Protein AF-A0A920SN52-F1 (afdb_monomer)

Structur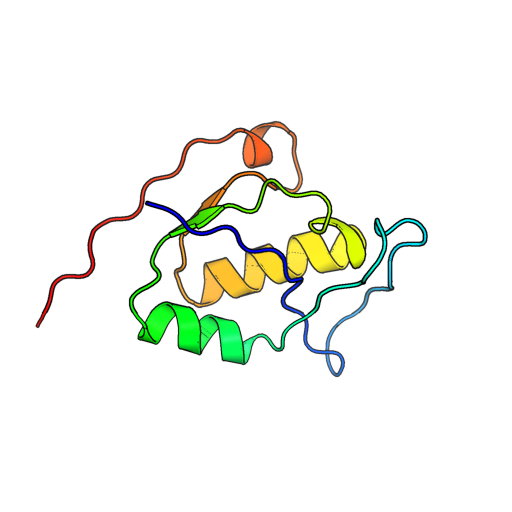e (mmCIF, N/CA/C/O backbone):
data_AF-A0A920SN52-F1
#
_entry.id   AF-A0A920SN52-F1
#
loop_
_atom_site.group_PDB
_atom_site.id
_atom_site.type_symbol
_atom_site.label_atom_id
_atom_site.label_alt_id
_atom_site.label_comp_id
_atom_site.label_asym_id
_atom_site.label_entity_i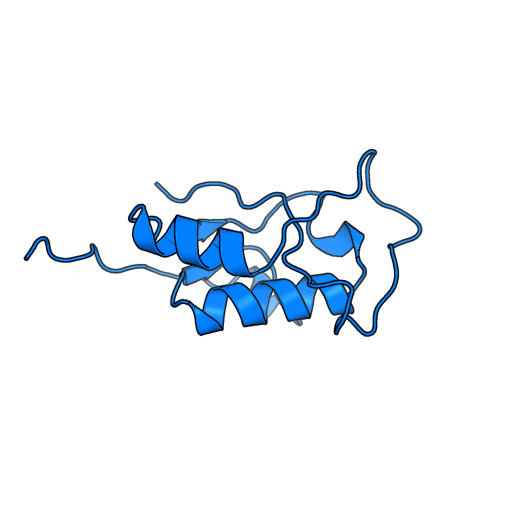d
_atom_site.label_seq_id
_atom_site.pdbx_PDB_ins_code
_atom_site.Cartn_x
_atom_site.Cartn_y
_atom_site.Cartn_z
_atom_site.occupancy
_atom_site.B_iso_or_equiv
_atom_site.auth_seq_id
_atom_site.auth_comp_id
_atom_site.auth_asym_id
_atom_site.auth_atom_id
_atom_site.pdbx_PDB_model_num
ATOM 1 N N . MET A 1 1 ? -8.323 9.757 11.983 1.00 47.41 1 MET A N 1
ATOM 2 C CA . MET A 1 1 ? -7.257 10.392 11.172 1.00 47.41 1 MET A CA 1
ATOM 3 C C . MET A 1 1 ? -6.550 9.271 10.427 1.00 47.41 1 MET A C 1
ATOM 5 O O . MET A 1 1 ? -5.921 8.460 11.096 1.00 47.41 1 MET A O 1
ATOM 9 N N . GLY A 1 2 ? -6.721 9.157 9.106 1.00 60.88 2 GLY A N 1
ATOM 10 C CA . GLY A 1 2 ? -6.054 8.103 8.328 1.00 60.88 2 GLY A CA 1
ATOM 11 C C . GLY A 1 2 ? -4.534 8.226 8.436 1.00 60.88 2 GLY A C 1
ATOM 12 O O . GLY A 1 2 ? -4.008 9.341 8.472 1.00 60.88 2 GLY A O 1
ATOM 13 N N . LYS A 1 3 ? -3.834 7.096 8.553 1.00 78.25 3 LYS A N 1
ATOM 14 C CA . LYS A 1 3 ? -2.364 7.063 8.581 1.00 78.25 3 LYS A CA 1
ATOM 15 C C . LYS A 1 3 ? -1.818 6.884 7.158 1.00 78.25 3 LYS A C 1
ATOM 17 O O . LYS A 1 3 ? -2.500 6.270 6.336 1.00 78.25 3 LYS A O 1
ATOM 22 N N . PRO A 1 4 ? -0.637 7.437 6.835 1.00 86.75 4 PRO A N 1
ATOM 23 C CA . PRO A 1 4 ? 0.012 7.161 5.559 1.00 86.75 4 PRO A CA 1
ATOM 24 C C . PRO A 1 4 ? 0.459 5.694 5.487 1.00 86.75 4 PRO A C 1
ATOM 26 O O . PRO A 1 4 ? 0.995 5.160 6.456 1.00 86.75 4 PRO A O 1
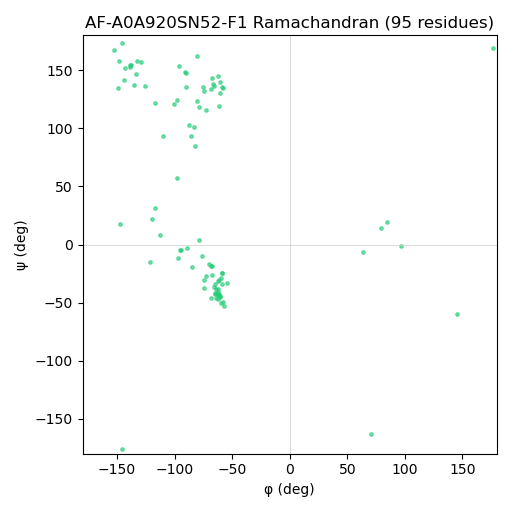ATOM 29 N N . PHE A 1 5 ? 0.251 5.059 4.336 1.00 93.81 5 PHE A N 1
ATOM 30 C CA . PHE A 1 5 ? 0.727 3.718 4.011 1.00 93.81 5 PHE A CA 1
ATOM 31 C C . PHE A 1 5 ? 1.826 3.833 2.952 1.00 93.81 5 PHE A C 1
ATOM 33 O O . PHE A 1 5 ? 1.561 3.934 1.754 1.00 93.81 5 PHE A O 1
ATOM 40 N N . GLU A 1 6 ? 3.067 3.889 3.432 1.00 92.69 6 GLU A N 1
ATOM 41 C CA . GLU A 1 6 ? 4.275 4.140 2.626 1.00 92.69 6 GLU A CA 1
ATOM 42 C C . GLU A 1 6 ? 4.850 2.875 1.975 1.00 92.69 6 GLU A C 1
ATOM 44 O O . GLU A 1 6 ? 5.624 2.959 1.030 1.00 92.69 6 GLU A O 1
ATOM 49 N N . ASN A 1 7 ? 4.496 1.691 2.475 1.00 93.56 7 ASN A N 1
ATOM 50 C CA . ASN A 1 7 ? 5.011 0.437 1.934 1.00 93.56 7 ASN A CA 1
ATOM 51 C C . ASN A 1 7 ? 4.252 0.009 0.672 1.00 93.56 7 ASN A C 1
ATOM 53 O O . ASN A 1 7 ? 3.125 0.428 0.420 1.00 93.56 7 ASN A O 1
ATOM 57 N N . THR A 1 8 ? 4.858 -0.898 -0.088 1.00 96.12 8 THR A N 1
ATOM 58 C CA . THR A 1 8 ? 4.146 -1.747 -1.050 1.00 96.12 8 THR A CA 1
ATOM 59 C C . THR A 1 8 ? 3.878 -3.106 -0.394 1.00 96.12 8 THR A C 1
ATOM 61 O O . THR A 1 8 ? 4.816 -3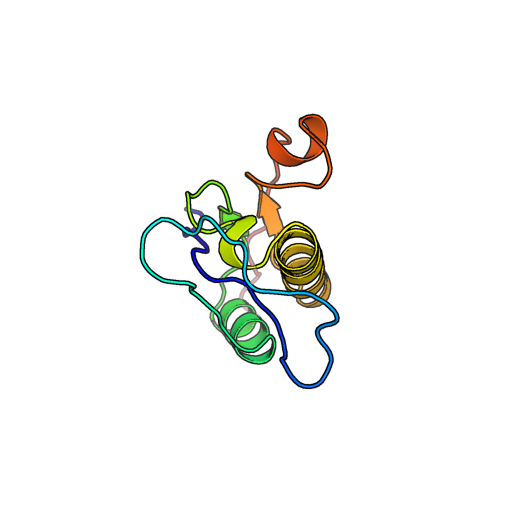.739 0.095 1.00 96.12 8 THR A O 1
ATOM 64 N N . ALA A 1 9 ? 2.618 -3.546 -0.337 1.00 97.44 9 ALA A N 1
ATOM 65 C CA . ALA A 1 9 ? 2.261 -4.856 0.215 1.00 97.44 9 ALA A CA 1
ATOM 66 C C . ALA A 1 9 ? 2.334 -5.911 -0.888 1.00 97.44 9 ALA A C 1
ATOM 68 O O . ALA A 1 9 ? 1.452 -5.969 -1.740 1.00 97.44 9 ALA A O 1
ATOM 69 N N . ILE A 1 10 ? 3.407 -6.700 -0.880 1.00 97.12 10 ILE A N 1
ATOM 70 C CA . ILE A 1 10 ? 3.683 -7.739 -1.876 1.00 97.12 10 ILE A CA 1
ATOM 71 C C . ILE A 1 10 ? 4.351 -8.9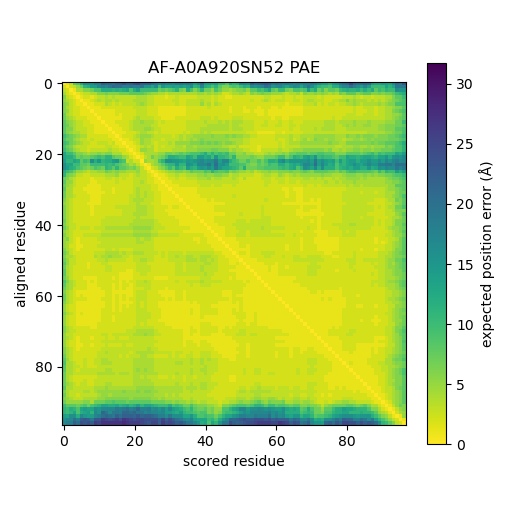38 -1.210 1.00 97.12 10 ILE A C 1
ATOM 73 O O . ILE A 1 10 ? 5.211 -8.786 -0.337 1.00 97.12 10 ILE A O 1
ATOM 77 N N . ASP A 1 11 ? 3.978 -10.129 -1.658 1.00 96.38 11 ASP A N 1
ATOM 78 C CA . ASP A 1 11 ? 4.652 -11.381 -1.334 1.00 96.38 11 ASP A CA 1
ATOM 79 C C . ASP A 1 11 ? 5.550 -11.787 -2.511 1.00 96.38 11 ASP A C 1
ATOM 81 O O . ASP A 1 11 ? 5.080 -11.968 -3.626 1.00 96.38 11 ASP A O 1
ATOM 85 N N . PHE A 1 12 ? 6.856 -11.925 -2.281 1.00 94.69 12 PHE A N 1
ATOM 86 C CA . PHE A 1 12 ? 7.804 -12.261 -3.348 1.00 94.69 12 PHE A CA 1
ATOM 87 C C . PHE A 1 12 ? 7.680 -13.684 -3.881 1.00 94.69 12 PHE A C 1
ATOM 89 O O . PHE A 1 12 ? 8.215 -13.950 -4.954 1.00 94.69 12 PHE A O 1
ATOM 96 N N . GLU A 1 13 ? 7.012 -14.589 -3.170 1.00 95.69 13 GLU A N 1
ATOM 97 C CA . GLU A 1 13 ? 6.776 -15.934 -3.693 1.00 95.69 13 GLU A CA 1
ATOM 98 C C . GLU A 1 13 ? 5.727 -15.927 -4.812 1.00 95.69 13 GLU A C 1
ATOM 100 O O . GLU A 1 13 ? 5.765 -16.774 -5.704 1.00 95.69 13 GLU A O 1
ATOM 105 N N . THR A 1 14 ? 4.816 -14.950 -4.790 1.00 95.44 14 THR A N 1
ATOM 106 C CA . THR A 1 14 ? 3.642 -14.895 -5.672 1.00 95.44 14 THR A CA 1
ATOM 107 C C . THR A 1 14 ? 3.570 -13.640 -6.545 1.00 95.44 14 THR A C 1
ATOM 109 O O . THR A 1 14 ? 2.818 -13.612 -7.519 1.00 95.44 14 THR A O 1
ATOM 112 N N . PHE A 1 15 ? 4.354 -12.605 -6.239 1.00 96.50 15 PHE A N 1
ATOM 113 C CA . PHE A 1 15 ? 4.344 -11.331 -6.951 1.00 96.50 15 PHE A CA 1
ATOM 114 C C . PHE A 1 15 ? 4.985 -11.431 -8.342 1.00 96.50 15 PHE A C 1
ATOM 116 O O . PHE A 1 15 ? 6.193 -11.624 -8.475 1.00 96.50 15 PHE A O 1
ATOM 123 N N . ASP A 1 16 ? 4.176 -11.205 -9.377 1.00 93.38 16 ASP A N 1
ATOM 124 C CA . ASP A 1 16 ? 4.582 -11.207 -10.789 1.00 93.38 16 ASP A CA 1
ATOM 125 C C . ASP A 1 16 ? 4.846 -9.781 -11.302 1.00 93.38 16 ASP A C 1
ATOM 127 O O . ASP A 1 16 ? 4.200 -9.273 -12.216 1.00 93.38 16 ASP A O 1
ATOM 131 N N . GLY A 1 17 ? 5.762 -9.080 -10.635 1.00 93.94 17 GLY A N 1
ATOM 132 C CA . GLY A 1 17 ? 6.154 -7.718 -10.986 1.00 93.94 17 GLY A CA 1
ATOM 133 C C . GLY A 1 17 ? 7.627 -7.462 -10.705 1.00 93.94 17 GLY A C 1
ATOM 134 O O . GLY A 1 17 ? 8.380 -8.349 -10.305 1.00 93.94 17 GLY A O 1
ATOM 135 N N . TYR A 1 18 ? 8.069 -6.225 -10.915 1.00 91.44 18 TYR A N 1
ATOM 136 C CA . TYR A 1 18 ? 9.478 -5.870 -10.776 1.00 91.44 18 TYR A CA 1
ATOM 137 C C . TYR A 1 18 ? 9.660 -4.523 -10.069 1.00 91.44 18 TYR A C 1
ATOM 139 O O . TYR A 1 18 ? 8.7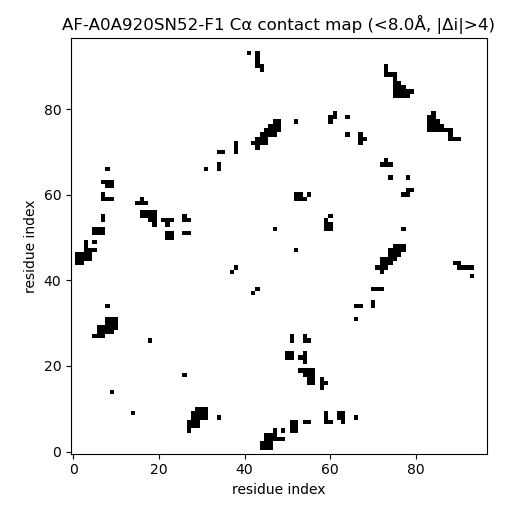78 -3.663 -10.102 1.00 91.44 18 TYR A O 1
ATOM 147 N N . PRO A 1 19 ? 10.812 -4.309 -9.409 1.00 92.62 19 PRO A N 1
ATOM 148 C CA . PRO A 1 19 ? 11.118 -3.024 -8.798 1.00 92.62 19 PRO A CA 1
ATOM 149 C C . PRO A 1 19 ? 11.160 -1.921 -9.861 1.00 92.62 19 PRO A C 1
ATOM 151 O O . PRO A 1 19 ? 11.880 -2.035 -10.855 1.00 92.62 19 PRO A O 1
ATOM 154 N N . ALA A 1 20 ? 10.457 -0.813 -9.629 1.00 90.56 20 ALA A N 1
ATOM 155 C CA . ALA A 1 20 ? 10.477 0.315 -10.549 1.00 90.56 20 ALA A CA 1
ATOM 156 C C . ALA A 1 20 ? 11.899 0.899 -10.670 1.00 90.56 20 ALA A C 1
ATOM 158 O O . ALA A 1 20 ? 12.654 0.938 -9.684 1.00 90.56 20 ALA A O 1
ATOM 159 N N . PRO A 1 21 ? 12.295 1.380 -11.864 1.00 82.88 21 PRO A N 1
ATOM 160 C CA . PRO A 1 21 ? 13.622 1.955 -12.083 1.00 82.88 21 PRO A CA 1
ATOM 161 C C . PRO A 1 21 ? 13.820 3.283 -11.333 1.00 82.88 21 PRO A C 1
ATOM 163 O O . PRO A 1 21 ? 14.945 3.613 -10.962 1.00 82.88 21 PRO A O 1
ATOM 166 N N . LEU A 1 22 ? 12.735 4.016 -11.062 1.00 78.06 22 LEU A N 1
ATOM 167 C CA . LEU A 1 22 ? 12.709 5.260 -10.292 1.00 78.06 22 LEU A CA 1
ATOM 168 C C . LEU A 1 22 ? 11.857 5.041 -9.034 1.00 78.06 22 LEU A C 1
ATOM 170 O O . LEU A 1 22 ? 10.699 4.662 -9.153 1.00 78.06 22 LEU A O 1
ATOM 174 N N . PHE A 1 23 ? 12.440 5.249 -7.852 1.00 72.00 23 PHE A N 1
ATOM 175 C CA . PHE A 1 23 ? 11.868 4.797 -6.568 1.00 72.00 23 PHE A CA 1
ATOM 176 C C . PHE A 1 23 ? 12.185 5.739 -5.390 1.00 72.00 23 PHE A C 1
ATOM 178 O O . PHE A 1 23 ? 12.170 5.343 -4.232 1.00 72.00 23 PHE A O 1
ATOM 185 N N . GLY A 1 24 ? 12.588 6.985 -5.674 1.00 68.56 24 GLY A N 1
ATOM 186 C CA . GLY A 1 24 ? 12.731 8.050 -4.668 1.00 68.56 24 GLY A CA 1
ATOM 187 C C . GLY A 1 24 ? 13.780 7.861 -3.555 1.00 68.56 24 GLY A C 1
ATOM 188 O O . GLY A 1 24 ? 14.008 8.804 -2.806 1.00 68.56 24 GLY A O 1
ATOM 189 N N . GLY A 1 25 ? 14.436 6.700 -3.444 1.00 80.31 25 GLY A N 1
ATOM 190 C CA . GLY A 1 25 ? 15.500 6.424 -2.473 1.00 80.31 25 GLY A CA 1
ATOM 191 C C . GLY A 1 25 ? 15.503 4.987 -1.950 1.00 80.31 25 GLY A C 1
ATOM 192 O O . GLY A 1 25 ? 16.486 4.276 -2.133 1.00 80.31 25 GLY A O 1
ATOM 193 N N . LEU A 1 26 ? 14.415 4.539 -1.321 1.00 82.50 26 LEU A N 1
ATOM 194 C CA . LEU A 1 26 ? 14.263 3.180 -0.784 1.00 82.50 26 LEU A CA 1
ATOM 195 C C . LEU A 1 26 ? 13.002 2.545 -1.355 1.00 82.50 26 LEU A C 1
ATOM 197 O O . LEU A 1 26 ? 11.967 3.194 -1.372 1.00 82.50 26 LEU A O 1
ATOM 201 N N . ARG A 1 27 ? 13.087 1.272 -1.759 1.00 88.56 27 ARG A N 1
ATOM 202 C CA . ARG A 1 27 ? 11.915 0.488 -2.172 1.00 88.56 27 ARG A CA 1
ATOM 203 C C . ARG A 1 27 ? 11.279 -0.141 -0.951 1.00 88.56 27 ARG A C 1
ATOM 205 O O . ARG A 1 27 ? 11.705 -1.211 -0.511 1.00 88.56 27 ARG A O 1
ATOM 212 N N . LEU A 1 28 ? 10.298 0.551 -0.389 1.00 92.19 28 LEU A N 1
ATOM 213 C CA . LEU A 1 28 ? 9.616 0.084 0.807 1.00 92.19 28 LEU A CA 1
ATOM 214 C C . LEU A 1 28 ? 8.680 -1.070 0.453 1.00 92.19 28 LEU A C 1
ATOM 216 O O . LEU A 1 28 ? 7.914 -1.012 -0.511 1.00 92.19 28 LEU A O 1
ATOM 220 N N . ARG A 1 29 ? 8.757 -2.145 1.234 1.00 93.94 29 ARG A N 1
ATOM 221 C CA . ARG A 1 29 ? 7.891 -3.310 1.077 1.00 93.94 29 ARG A CA 1
ATOM 222 C C . ARG A 1 29 ? 7.529 -3.897 2.427 1.00 93.94 29 ARG A C 1
ATOM 224 O O . ARG A 1 29 ? 8.333 -3.866 3.358 1.00 93.94 29 ARG A O 1
ATOM 231 N N . MET A 1 30 ? 6.368 -4.527 2.473 1.00 95.94 30 MET A N 1
ATOM 232 C CA . MET A 1 30 ? 5.936 -5.354 3.590 1.00 95.94 30 MET A CA 1
ATOM 233 C C . MET A 1 30 ? 5.242 -6.612 3.077 1.00 95.94 30 MET A C 1
ATOM 235 O O . MET A 1 30 ? 4.670 -6.604 1.987 1.00 95.94 30 MET A O 1
ATOM 239 N N . HIS A 1 31 ? 5.299 -7.680 3.872 1.00 97.19 31 HIS A N 1
ATOM 240 C CA . HIS A 1 31 ? 4.521 -8.883 3.598 1.00 97.19 31 HIS A CA 1
ATOM 241 C C . HIS A 1 31 ? 3.019 -8.582 3.776 1.00 97.19 31 HIS A C 1
ATOM 243 O O . HIS A 1 31 ? 2.684 -7.829 4.699 1.00 97.19 31 HIS A O 1
ATOM 249 N N . PRO A 1 32 ? 2.116 -9.150 2.952 1.00 96.69 32 PRO A N 1
ATOM 250 C CA . PRO A 1 32 ? 0.674 -8.936 3.077 1.00 96.69 32 PRO A CA 1
ATOM 251 C C . PRO A 1 32 ? 0.107 -9.247 4.468 1.00 96.69 32 PRO A C 1
ATOM 253 O O . PRO A 1 32 ? -0.770 -8.526 4.931 1.00 96.69 32 PRO A O 1
ATOM 256 N N . ASP A 1 33 ? 0.659 -10.230 5.185 1.00 96.38 33 ASP A N 1
ATOM 257 C CA . ASP A 1 33 ? 0.212 -10.571 6.549 1.00 96.38 33 ASP A CA 1
ATOM 258 C C . ASP A 1 33 ? 0.317 -9.401 7.531 1.00 96.38 33 ASP A C 1
ATOM 260 O O . ASP A 1 33 ? -0.551 -9.216 8.381 1.00 96.38 33 ASP A O 1
ATOM 264 N N . ALA A 1 34 ? 1.328 -8.544 7.374 1.00 96.25 34 ALA A N 1
ATOM 265 C CA . ALA A 1 34 ? 1.462 -7.367 8.221 1.00 96.25 34 ALA A CA 1
ATOM 266 C C . ALA A 1 34 ? 0.333 -6.345 7.970 1.00 96.25 34 ALA A C 1
ATOM 268 O O . ALA A 1 34 ? 0.087 -5.489 8.812 1.00 96.25 34 ALA A O 1
ATOM 269 N N . VAL A 1 35 ? -0.379 -6.419 6.839 1.00 96.62 35 VAL A N 1
ATOM 270 C CA . VAL A 1 35 ? -1.586 -5.614 6.587 1.00 96.62 35 VAL A CA 1
ATOM 271 C C . VAL A 1 35 ? -2.775 -6.147 7.395 1.00 96.62 35 VAL A C 1
ATOM 273 O O . VAL A 1 35 ? -3.534 -5.352 7.951 1.00 96.62 35 VAL A O 1
ATOM 276 N N . SER A 1 36 ? -2.893 -7.467 7.552 1.00 95.00 36 SER A N 1
ATOM 277 C CA . SER A 1 36 ? -3.881 -8.093 8.445 1.00 95.00 36 SER A CA 1
ATOM 278 C C . SER A 1 36 ? -3.654 -7.704 9.909 1.00 95.00 36 SER A C 1
ATOM 280 O O . SER A 1 36 ? -4.611 -7.432 10.640 1.00 95.00 36 SER A O 1
ATOM 282 N N . ASP A 1 37 ? -2.390 -7.597 10.329 1.00 95.50 37 ASP A N 1
ATOM 283 C CA . ASP A 1 37 ? -2.044 -7.097 11.662 1.00 95.50 37 ASP A CA 1
ATOM 284 C C . ASP A 1 37 ? -2.499 -5.642 11.846 1.00 95.50 37 ASP A C 1
ATOM 286 O O . ASP A 1 37 ? -3.053 -5.298 12.889 1.00 95.50 37 ASP A O 1
ATOM 290 N N . LEU A 1 38 ? -2.340 -4.784 10.828 1.00 93.75 38 LEU A N 1
ATOM 291 C CA . LEU A 1 38 ? -2.828 -3.400 10.884 1.00 93.75 38 LEU A CA 1
ATOM 292 C C . LEU A 1 38 ? -4.350 -3.350 11.072 1.00 93.75 38 LEU A C 1
ATOM 294 O O . LEU A 1 38 ? -4.833 -2.589 11.910 1.00 93.75 38 LEU A O 1
ATOM 298 N N . HIS A 1 39 ? -5.105 -4.177 10.349 1.00 92.00 39 HIS A N 1
ATOM 299 C CA . HIS A 1 39 ? -6.553 -4.260 10.542 1.00 92.00 39 HIS A CA 1
ATOM 300 C C . HIS A 1 39 ? -6.901 -4.706 11.974 1.00 92.00 39 HIS A C 1
ATOM 302 O O . HIS A 1 39 ? -7.730 -4.085 12.635 1.00 92.00 39 HIS A O 1
ATOM 308 N N . THR A 1 40 ? -6.210 -5.727 12.491 1.00 93.06 40 THR A N 1
ATOM 309 C CA . THR A 1 40 ? -6.392 -6.245 13.863 1.00 93.06 40 THR A CA 1
ATOM 310 C C . THR A 1 40 ? -6.068 -5.200 14.936 1.00 93.06 40 THR A C 1
ATOM 312 O O . THR A 1 40 ? -6.689 -5.177 15.995 1.00 93.06 40 THR A O 1
ATOM 315 N N . LEU A 1 41 ? -5.124 -4.299 14.661 1.00 92.62 41 LEU A N 1
ATOM 316 C CA . LEU A 1 41 ? -4.773 -3.174 15.532 1.00 92.62 41 LEU A CA 1
ATOM 317 C C . LEU A 1 41 ? -5.763 -1.992 15.440 1.00 92.62 41 LEU A C 1
ATOM 319 O O . LEU A 1 41 ? -5.523 -0.955 16.062 1.00 92.62 41 LEU A O 1
ATOM 323 N N . GLY A 1 42 ? -6.854 -2.125 14.678 1.00 91.69 42 GLY A N 1
ATOM 324 C CA . GLY A 1 42 ? -7.905 -1.113 14.542 1.00 91.69 42 GLY A CA 1
ATOM 325 C C . GLY A 1 42 ? -7.611 -0.036 13.494 1.00 91.69 42 GLY A C 1
ATOM 326 O O . GLY A 1 42 ? -8.173 1.062 13.546 1.00 91.69 42 GLY A O 1
ATOM 327 N N . PHE A 1 43 ? -6.697 -0.284 12.548 1.00 92.38 43 PHE A N 1
ATOM 328 C CA . PHE A 1 43 ? -6.513 0.626 11.421 1.00 92.38 43 PHE A CA 1
ATOM 329 C C . PHE A 1 43 ? -7.536 0.346 10.315 1.00 92.38 43 PHE A C 1
ATOM 331 O O . PHE A 1 43 ? -7.329 -0.526 9.483 1.00 92.38 43 PHE A O 1
ATOM 338 N N . ASP A 1 44 ? -8.588 1.162 10.246 1.00 92.69 44 ASP A N 1
ATOM 339 C CA . ASP A 1 44 ? -9.688 0.970 9.280 1.00 92.69 44 ASP A CA 1
ATOM 340 C C . ASP A 1 44 ? -9.586 1.810 8.001 1.00 92.69 44 ASP A C 1
ATOM 342 O O . ASP A 1 44 ? -10.372 1.638 7.067 1.00 92.69 44 ASP A O 1
ATOM 346 N N . ILE A 1 45 ? -8.678 2.791 7.971 1.00 94.94 45 ILE A N 1
ATOM 347 C CA . ILE A 1 45 ? -8.483 3.666 6.811 1.00 94.94 45 ILE A CA 1
ATOM 348 C C . ILE A 1 45 ? -7.044 4.155 6.674 1.00 94.94 45 ILE A C 1
ATOM 350 O O . ILE A 1 45 ? -6.450 4.655 7.637 1.00 94.94 45 ILE A O 1
ATOM 354 N N . MET A 1 46 ? -6.505 4.097 5.454 1.00 95.50 46 MET A N 1
ATOM 355 C CA . MET A 1 46 ? -5.145 4.543 5.146 1.00 95.50 46 MET A CA 1
ATOM 356 C C . MET A 1 46 ? -5.042 5.413 3.889 1.00 95.50 46 MET A C 1
ATOM 358 O O . MET A 1 46 ? -5.768 5.244 2.912 1.00 95.50 46 MET A O 1
ATOM 362 N N . SER A 1 47 ? -4.108 6.366 3.919 1.00 95.56 47 SER A N 1
ATOM 363 C CA . SER A 1 47 ? -3.746 7.185 2.758 1.00 95.56 47 SER A CA 1
ATOM 364 C C . SER A 1 47 ? -2.616 6.526 1.976 1.00 95.56 47 SER A C 1
ATOM 366 O O . SER A 1 47 ? -1.622 6.103 2.557 1.00 95.56 47 SER A O 1
ATOM 368 N N . ARG A 1 48 ? -2.745 6.504 0.653 1.00 96.00 48 ARG A N 1
ATOM 369 C CA . ARG A 1 48 ? -1.767 5.995 -0.315 1.00 96.00 48 ARG A CA 1
ATOM 370 C C . ARG A 1 48 ? -1.178 7.103 -1.184 1.00 96.00 48 ARG A C 1
ATOM 372 O O . ARG A 1 48 ? -0.506 6.810 -2.152 1.00 96.00 48 ARG A O 1
ATOM 379 N N . SER A 1 49 ? -1.448 8.373 -0.885 1.00 94.19 49 SER A N 1
ATOM 380 C CA . SER A 1 49 ? -0.868 9.490 -1.639 1.00 94.19 49 SER A CA 1
ATOM 381 C C . SER A 1 49 ? 0.544 9.787 -1.132 1.00 94.19 49 SER A C 1
ATOM 383 O O . SER A 1 49 ? 0.722 10.678 -0.299 1.00 94.19 49 SER A O 1
ATOM 385 N N . ASN A 1 50 ? 1.540 9.061 -1.638 1.00 91.69 50 ASN A N 1
ATOM 386 C CA . ASN A 1 50 ? 2.953 9.289 -1.333 1.00 91.69 50 ASN A CA 1
ATOM 387 C C . ASN A 1 50 ? 3.864 8.995 -2.533 1.00 91.69 50 ASN A C 1
ATOM 389 O O . ASN A 1 50 ? 3.432 8.528 -3.584 1.00 91.69 50 ASN A O 1
ATOM 393 N N . ASN A 1 51 ? 5.149 9.302 -2.382 1.00 91.44 51 ASN A N 1
ATOM 394 C CA . ASN A 1 51 ? 6.170 9.090 -3.408 1.00 91.44 51 ASN A CA 1
ATOM 395 C C . ASN A 1 51 ? 6.610 7.621 -3.556 1.00 91.44 51 ASN A C 1
ATOM 397 O O . ASN A 1 51 ? 7.304 7.321 -4.521 1.00 91.44 51 ASN A O 1
ATOM 401 N N . HIS A 1 52 ? 6.205 6.731 -2.646 1.00 93.00 52 HIS A N 1
ATOM 402 C CA . HIS A 1 52 ? 6.561 5.306 -2.648 1.00 93.00 52 HIS A CA 1
ATOM 403 C C . HIS A 1 52 ? 5.511 4.405 -3.314 1.00 93.00 52 HIS A C 1
ATOM 405 O O . HIS A 1 52 ? 5.720 3.210 -3.513 1.00 93.00 52 HIS A O 1
ATOM 411 N N . THR A 1 53 ? 4.374 4.975 -3.712 1.00 93.69 53 THR A N 1
ATOM 412 C CA . THR A 1 53 ? 3.199 4.235 -4.202 1.00 93.69 53 THR A CA 1
ATOM 413 C C . THR A 1 53 ? 3.486 3.360 -5.428 1.00 93.69 53 THR A C 1
ATOM 415 O O . THR A 1 53 ? 2.791 2.372 -5.657 1.00 93.69 53 THR A O 1
ATOM 418 N N . THR A 1 54 ? 4.511 3.706 -6.208 1.00 93.75 54 THR A N 1
ATOM 419 C CA . THR A 1 54 ? 4.899 3.008 -7.441 1.00 93.75 54 THR A CA 1
ATOM 420 C C . THR A 1 54 ? 6.320 2.445 -7.393 1.00 93.75 54 THR A C 1
ATOM 422 O O . THR A 1 54 ? 6.904 2.192 -8.444 1.00 93.75 54 THR A O 1
ATOM 425 N N . ASP A 1 55 ? 6.894 2.228 -6.204 1.00 94.56 55 ASP A N 1
ATOM 426 C CA . ASP A 1 55 ? 8.252 1.671 -6.043 1.00 94.56 55 ASP A CA 1
ATOM 427 C C . ASP A 1 55 ? 8.424 0.283 -6.682 1.00 94.56 55 ASP A C 1
ATOM 429 O O . ASP A 1 55 ? 9.534 -0.108 -7.055 1.00 94.56 55 ASP A O 1
ATOM 433 N N . TRP A 1 56 ? 7.316 -0.444 -6.828 1.00 95.62 56 TRP A N 1
ATOM 434 C CA . TRP A 1 56 ? 7.216 -1.777 -7.428 1.00 95.62 56 TRP A CA 1
ATOM 435 C C . TRP A 1 56 ? 6.340 -1.779 -8.686 1.00 95.62 56 TRP A C 1
ATOM 437 O O . TRP A 1 56 ? 5.638 -2.745 -8.974 1.00 95.62 56 TRP A O 1
ATOM 447 N N . GLY A 1 57 ? 6.350 -0.660 -9.412 1.00 93.75 57 GLY A N 1
ATOM 448 C CA . GLY A 1 57 ? 5.614 -0.522 -10.662 1.00 93.75 57 GLY A CA 1
ATOM 449 C C . GLY A 1 57 ? 4.101 -0.450 -10.468 1.00 93.75 57 GLY A C 1
ATOM 450 O O . GLY A 1 57 ? 3.589 -0.159 -9.382 1.00 93.75 57 GLY A O 1
ATOM 451 N N . ILE A 1 58 ? 3.382 -0.685 -11.563 1.00 94.44 58 ILE A N 1
ATOM 452 C CA . ILE A 1 58 ? 1.915 -0.698 -11.568 1.00 94.44 58 ILE A CA 1
ATOM 453 C C . ILE A 1 58 ? 1.402 -1.978 -10.905 1.00 94.44 58 ILE A C 1
ATOM 455 O O . ILE A 1 58 ? 0.369 -1.962 -10.243 1.00 94.44 58 ILE A O 1
ATOM 459 N N . GLU A 1 59 ? 2.157 -3.062 -11.017 1.00 96.12 59 GLU A N 1
ATOM 460 C CA . GLU A 1 59 ? 1.904 -4.352 -10.396 1.00 96.12 59 GLU A CA 1
ATOM 461 C C . GLU A 1 59 ? 1.866 -4.202 -8.874 1.00 96.12 59 GLU A C 1
ATOM 463 O O . GLU A 1 59 ? 0.878 -4.575 -8.249 1.00 96.12 59 GLU A O 1
ATOM 468 N N . GLY A 1 60 ? 2.876 -3.562 -8.274 1.00 96.56 60 GLY A N 1
ATOM 469 C CA . GLY A 1 60 ? 2.907 -3.309 -6.832 1.00 96.56 60 GLY A CA 1
ATOM 470 C C . GLY A 1 60 ? 1.807 -2.354 -6.359 1.00 96.56 60 GLY A C 1
ATOM 471 O O . GLY A 1 60 ? 1.221 -2.565 -5.294 1.00 96.56 60 GLY A O 1
ATOM 472 N N . LEU A 1 61 ? 1.476 -1.333 -7.160 1.00 96.38 61 LEU A N 1
ATOM 473 C CA . LEU A 1 61 ? 0.340 -0.443 -6.901 1.00 96.38 61 LEU A CA 1
ATOM 474 C C . LEU A 1 61 ? -0.967 -1.243 -6.798 1.00 96.38 61 LEU A C 1
ATOM 476 O O . LEU A 1 61 ? -1.696 -1.100 -5.813 1.00 96.38 61 LEU A O 1
ATOM 480 N N . ILE A 1 62 ? -1.244 -2.070 -7.811 1.00 96.69 62 ILE A N 1
ATOM 481 C CA . ILE A 1 62 ? -2.458 -2.886 -7.917 1.00 96.69 62 ILE A CA 1
ATOM 482 C C . ILE A 1 62 ? -2.511 -3.915 -6.794 1.00 96.69 62 ILE A C 1
ATOM 484 O O . ILE A 1 62 ? -3.547 -4.045 -6.143 1.00 96.69 62 ILE A O 1
ATOM 488 N N . GLU A 1 63 ? -1.403 -4.607 -6.549 1.00 97.62 63 GLU A N 1
ATOM 489 C CA . GLU A 1 63 ? -1.326 -5.663 -5.549 1.00 97.62 63 GLU A CA 1
ATOM 490 C C . GLU A 1 63 ? -1.531 -5.113 -4.141 1.00 97.62 63 GLU A C 1
ATOM 492 O O . GLU A 1 63 ? -2.324 -5.642 -3.370 1.00 97.62 63 GLU A O 1
ATOM 497 N N . THR A 1 64 ? -0.939 -3.960 -3.833 1.00 97.62 64 THR A N 1
ATOM 498 C CA . THR A 1 64 ? -1.168 -3.325 -2.534 1.00 97.62 64 THR A CA 1
ATOM 499 C C . THR A 1 64 ? -2.630 -2.905 -2.358 1.00 97.62 64 THR A C 1
ATOM 501 O O . THR A 1 64 ? -3.166 -3.007 -1.258 1.00 97.62 64 THR A O 1
ATOM 504 N N . SER A 1 65 ? -3.292 -2.411 -3.414 1.00 97.56 65 SER A N 1
ATOM 505 C CA . SER A 1 65 ? -4.734 -2.131 -3.346 1.00 97.56 65 SER A CA 1
ATOM 506 C C . SER A 1 65 ? -5.539 -3.402 -3.083 1.00 97.56 65 SER A C 1
ATOM 508 O O . SER A 1 65 ? -6.393 -3.377 -2.205 1.00 97.56 65 SER A O 1
ATOM 510 N N . ARG A 1 66 ? -5.215 -4.510 -3.763 1.00 97.56 66 ARG A N 1
ATOM 511 C CA . ARG A 1 66 ? -5.853 -5.814 -3.542 1.00 97.56 66 ARG A CA 1
ATOM 512 C C . ARG A 1 66 ? -5.697 -6.282 -2.095 1.00 97.56 66 ARG A C 1
ATOM 514 O O . ARG A 1 66 ? -6.686 -6.621 -1.466 1.00 97.56 66 ARG A O 1
ATOM 521 N N . VAL A 1 67 ? -4.481 -6.243 -1.551 1.00 97.94 67 VAL A N 1
ATOM 522 C CA . VAL A 1 67 ? -4.206 -6.680 -0.173 1.00 97.94 67 VAL A CA 1
ATOM 523 C C . VAL A 1 67 ? -4.983 -5.845 0.851 1.00 97.94 67 VAL A C 1
ATOM 525 O O . VAL A 1 67 ? -5.546 -6.406 1.785 1.00 97.94 67 VAL A O 1
ATOM 528 N N . LEU A 1 68 ? -5.047 -4.519 0.681 1.00 97.25 68 LEU A N 1
ATOM 529 C CA . LEU A 1 68 ? -5.841 -3.646 1.558 1.00 97.25 68 LEU A CA 1
ATOM 530 C C . LEU A 1 68 ? -7.347 -3.932 1.447 1.00 97.25 68 LEU A C 1
ATOM 532 O O . LEU A 1 68 ? -8.031 -3.975 2.470 1.00 97.25 68 LEU A O 1
ATOM 536 N N . ASP A 1 69 ? -7.844 -4.140 0.224 1.00 96.94 69 ASP A N 1
ATOM 537 C CA . ASP A 1 69 ? -9.246 -4.476 -0.038 1.00 96.94 69 ASP A CA 1
ATOM 538 C C . ASP A 1 69 ? -9.626 -5.824 0.604 1.00 96.94 69 ASP A C 1
ATOM 540 O O . ASP A 1 69 ? -10.675 -5.922 1.242 1.00 96.94 69 ASP A O 1
ATOM 544 N N . ASP A 1 70 ? -8.758 -6.836 0.499 1.00 97.25 70 ASP A N 1
ATOM 545 C CA . ASP A 1 70 ? -8.993 -8.193 1.013 1.00 97.25 70 ASP A CA 1
ATOM 546 C C . ASP A 1 70 ? -9.107 -8.238 2.543 1.00 97.25 70 ASP A C 1
ATOM 548 O O . ASP A 1 70 ? -9.896 -9.018 3.081 1.00 97.25 70 ASP A O 1
ATOM 552 N N . VAL A 1 71 ? -8.360 -7.385 3.254 1.00 95.69 71 VAL A N 1
ATOM 553 C CA . VAL A 1 71 ? -8.449 -7.276 4.722 1.00 95.69 71 VAL A CA 1
ATOM 554 C C . VAL A 1 71 ? -9.498 -6.264 5.19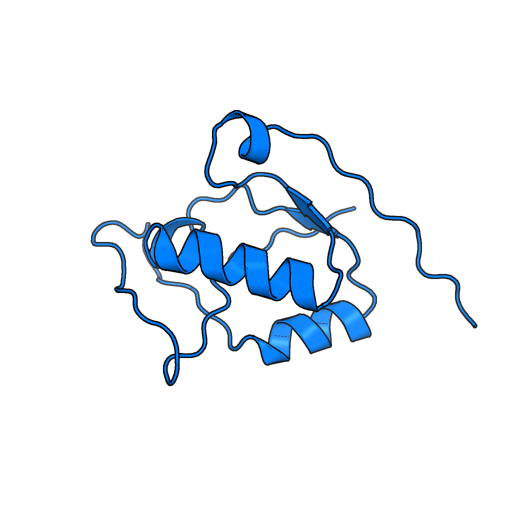4 1.00 95.69 71 VAL A C 1
ATOM 556 O O . VAL A 1 71 ? -9.692 -6.103 6.394 1.00 95.69 71 VAL A O 1
ATOM 559 N N . GLY A 1 72 ? -10.164 -5.559 4.275 1.00 94.81 72 GLY A N 1
ATOM 560 C CA . GLY A 1 72 ? -11.201 -4.577 4.601 1.00 94.81 72 GLY A CA 1
ATOM 561 C C . GLY A 1 72 ? -10.693 -3.204 5.060 1.00 94.81 72 GLY A C 1
ATOM 562 O O . GLY A 1 72 ? -11.486 -2.406 5.563 1.00 94.81 72 GLY A O 1
ATOM 563 N N . ILE A 1 73 ? -9.409 -2.883 4.866 1.00 95.75 73 ILE A N 1
ATOM 564 C CA . ILE A 1 73 ? -8.875 -1.547 5.166 1.00 95.75 73 ILE A CA 1
ATOM 565 C C . ILE A 1 73 ? -9.247 -0.596 4.031 1.00 95.75 73 ILE A C 1
ATOM 567 O O . ILE A 1 73 ? -8.788 -0.731 2.899 1.00 95.75 73 ILE A O 1
ATOM 571 N N . VAL A 1 74 ? -10.024 0.441 4.341 1.00 96.06 74 V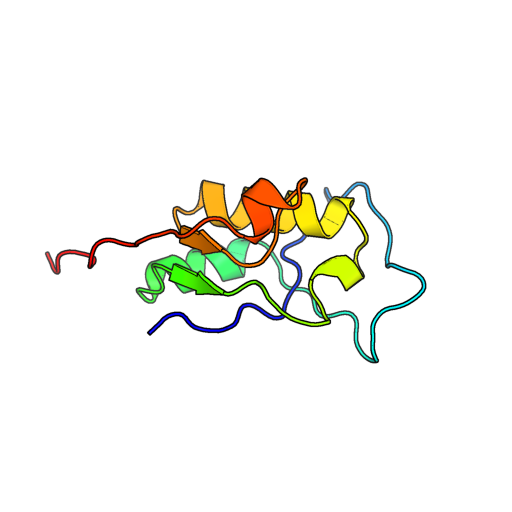AL A N 1
ATOM 572 C CA . VAL A 1 74 ? -10.381 1.472 3.360 1.00 96.06 74 VAL A CA 1
ATOM 573 C C . VAL A 1 74 ? -9.130 2.256 2.944 1.00 96.06 74 VAL A C 1
ATOM 575 O O . VAL A 1 74 ? -8.338 2.677 3.785 1.00 96.06 74 VAL A O 1
ATOM 578 N N . HIS A 1 75 ? -8.947 2.534 1.653 1.00 96.38 75 HIS A N 1
ATOM 579 C CA . HIS A 1 75 ? -7.803 3.323 1.181 1.00 96.38 75 HIS A CA 1
ATOM 580 C C . HIS A 1 75 ? -8.157 4.329 0.085 1.00 96.38 75 HIS A C 1
ATOM 582 O O . HIS A 1 75 ? -9.150 4.190 -0.631 1.00 96.38 75 HIS A O 1
ATOM 588 N N . ALA A 1 76 ? -7.355 5.393 -0.003 1.00 96.75 76 ALA A N 1
ATOM 589 C CA . ALA A 1 76 ? -7.477 6.442 -1.017 1.00 96.75 76 ALA A CA 1
ATOM 590 C C . ALA A 1 76 ? -6.135 7.113 -1.315 1.00 96.75 76 ALA A C 1
ATOM 592 O O . ALA A 1 76 ? -5.175 6.973 -0.562 1.00 96.75 76 ALA A O 1
ATOM 593 N N . GLY A 1 77 ? -6.082 7.890 -2.399 1.00 95.94 77 GLY A N 1
ATOM 594 C CA . GLY A 1 77 ? -4.886 8.627 -2.821 1.00 95.94 77 GLY A CA 1
ATOM 595 C C . GLY A 1 77 ? -4.053 7.918 -3.889 1.00 95.94 77 GLY A C 1
ATOM 596 O O . GLY A 1 77 ? -3.069 8.484 -4.351 1.00 95.94 77 GLY A O 1
ATOM 597 N N . ALA A 1 78 ? -4.460 6.718 -4.311 1.00 96.38 78 ALA A N 1
ATOM 598 C CA . ALA A 1 78 ? -3.861 5.965 -5.406 1.00 96.38 78 ALA A CA 1
ATOM 599 C C . ALA A 1 78 ? -4.929 5.119 -6.120 1.00 96.38 78 ALA A C 1
ATOM 601 O O . ALA A 1 78 ? -5.981 4.839 -5.547 1.00 96.38 78 ALA A O 1
ATOM 602 N N . GLY A 1 79 ? -4.684 4.735 -7.373 1.00 95.56 79 GLY A N 1
ATOM 603 C CA . GLY A 1 79 ? -5.612 3.912 -8.149 1.00 95.56 79 GLY A CA 1
ATOM 604 C C . GLY A 1 79 ? -5.144 3.683 -9.583 1.00 95.56 79 GLY A C 1
ATOM 605 O O . GLY A 1 79 ? -4.217 4.343 -10.053 1.00 95.56 79 GLY A O 1
ATOM 606 N N . LYS A 1 80 ? -5.811 2.771 -10.295 1.00 95.38 80 LYS A N 1
ATOM 607 C CA . LYS A 1 80 ? -5.545 2.441 -11.708 1.00 95.38 80 LYS A CA 1
ATOM 608 C C . LYS A 1 80 ? -5.925 3.589 -12.643 1.00 95.38 80 LYS A C 1
ATOM 610 O O . LYS A 1 80 ? -5.487 3.639 -13.789 1.00 95.38 80 LYS A O 1
ATOM 615 N N . THR A 1 81 ? -6.754 4.514 -12.161 1.00 96.25 81 THR A N 1
ATOM 616 C CA . THR A 1 81 ? -7.176 5.709 -12.892 1.00 96.25 81 THR A CA 1
ATOM 617 C C . THR A 1 81 ? -7.057 6.961 -12.029 1.00 96.25 81 THR A C 1
ATOM 619 O O . THR A 1 81 ? -7.126 6.912 -10.800 1.00 96.25 81 THR A O 1
ATOM 622 N N . MET A 1 82 ? -6.974 8.125 -12.678 1.00 96.25 82 MET A N 1
ATOM 623 C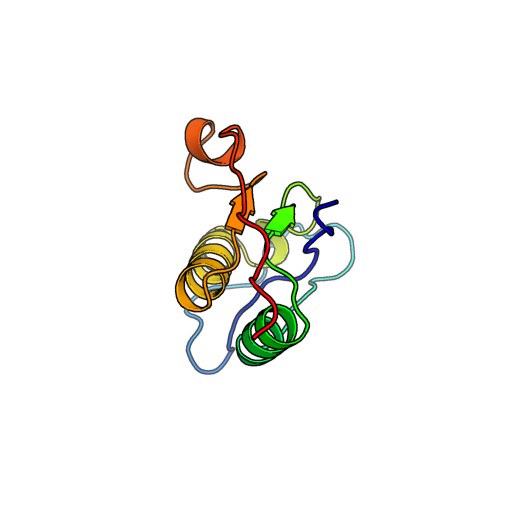 CA . MET A 1 82 ? -7.029 9.419 -11.985 1.00 96.25 82 MET A CA 1
ATOM 624 C C . MET A 1 82 ? -8.334 9.613 -11.199 1.00 96.25 82 MET A C 1
ATOM 626 O O . MET A 1 82 ? -8.345 10.335 -10.205 1.00 96.25 82 MET A O 1
ATOM 630 N N . GLY A 1 83 ? -9.430 8.993 -11.650 1.00 97.94 83 GLY A N 1
ATOM 631 C CA . GLY A 1 83 ? -10.713 9.023 -10.951 1.00 97.94 83 GLY A CA 1
ATOM 632 C C . GLY A 1 83 ? -10.662 8.247 -9.638 1.00 97.94 83 GLY A C 1
ATOM 633 O O . GLY A 1 83 ? -11.071 8.771 -8.608 1.00 97.94 83 GLY A O 1
ATOM 634 N N . GLU A 1 84 ? -10.097 7.038 -9.658 1.00 95.94 84 GLU A N 1
ATOM 635 C CA . GLU A 1 84 ? -9.880 6.233 -8.451 1.00 95.94 84 GLU A CA 1
ATOM 636 C C . GLU A 1 84 ? -8.939 6.934 -7.469 1.00 95.94 84 GLU A C 1
ATOM 638 O O . GLU A 1 84 ? -9.284 7.078 -6.299 1.00 95.94 84 GLU A O 1
ATOM 643 N N . ALA A 1 85 ? -7.809 7.457 -7.954 1.00 96.25 85 ALA A N 1
ATOM 644 C CA . ALA A 1 85 ? -6.824 8.130 -7.110 1.00 96.25 85 ALA A CA 1
ATOM 645 C C . ALA A 1 85 ? -7.382 9.379 -6.398 1.00 96.25 85 ALA A C 1
ATOM 647 O O . ALA A 1 85 ? -6.950 9.706 -5.294 1.00 96.25 85 ALA A O 1
ATOM 648 N N . ARG A 1 86 ? -8.351 10.076 -7.011 1.00 96.94 86 ARG A N 1
ATOM 649 C CA . ARG A 1 86 ? -8.983 11.297 -6.471 1.00 96.94 86 ARG A CA 1
ATOM 650 C C . ARG A 1 86 ? -10.277 11.038 -5.699 1.00 96.94 86 ARG A C 1
ATOM 652 O O . ARG A 1 86 ? -10.866 11.986 -5.179 1.00 96.94 86 ARG A O 1
ATOM 659 N N . ARG A 1 87 ? -10.762 9.797 -5.657 1.00 96.31 87 ARG A N 1
ATOM 660 C CA . ARG A 1 87 ? -12.045 9.468 -5.034 1.00 96.31 87 ARG A CA 1
ATOM 661 C C . ARG A 1 87 ? -11.969 9.651 -3.518 1.00 96.31 87 ARG A C 1
ATOM 663 O O . ARG A 1 87 ? -11.053 9.160 -2.866 1.00 96.31 87 ARG A O 1
ATOM 670 N N . VAL A 1 88 ? -12.982 10.308 -2.955 1.00 94.44 88 VAL A N 1
ATOM 671 C CA . VAL A 1 88 ? -13.178 10.373 -1.502 1.00 94.44 88 VAL A CA 1
ATOM 672 C C . VAL A 1 88 ? -13.717 9.035 -1.003 1.00 94.44 88 VAL A C 1
ATOM 674 O O . VAL A 1 88 ? -14.637 8.470 -1.595 1.00 94.44 88 VAL A O 1
ATOM 677 N N . VAL A 1 89 ? -13.163 8.550 0.104 1.00 94.25 89 VAL A N 1
ATOM 678 C CA . VAL A 1 89 ? -13.598 7.330 0.793 1.00 94.25 89 VAL A CA 1
ATOM 679 C C . VAL A 1 89 ? -13.811 7.622 2.277 1.00 94.25 89 VAL A C 1
ATOM 681 O O . VAL A 1 89 ? -13.238 8.569 2.819 1.00 94.25 89 VAL A O 1
ATOM 684 N N . PHE A 1 90 ? -14.625 6.803 2.935 1.00 91.88 90 PHE A N 1
ATOM 685 C CA . PHE A 1 90 ? -14.931 6.922 4.359 1.00 91.88 90 PHE A CA 1
ATOM 686 C C . PHE A 1 90 ? -14.855 5.537 4.998 1.00 91.88 90 PHE A C 1
ATOM 688 O O . PHE A 1 90 ? -15.377 4.582 4.424 1.00 91.88 90 PHE A O 1
ATOM 695 N N . SER A 1 91 ? -14.257 5.430 6.185 1.00 91.12 91 SER A N 1
ATOM 696 C CA . SER A 1 91 ? -14.418 4.254 7.041 1.00 91.12 91 SER A CA 1
ATOM 697 C C . SER A 1 91 ? -15.508 4.501 8.075 1.00 91.12 91 SER A C 1
ATOM 699 O O . SER A 1 91 ? -15.800 5.641 8.453 1.00 91.12 91 SER A O 1
ATOM 701 N N . ARG A 1 92 ? -16.136 3.417 8.527 1.00 82.50 92 ARG A N 1
ATOM 702 C CA . ARG A 1 92 ? -16.958 3.442 9.735 1.00 82.50 92 ARG A CA 1
ATOM 703 C C . ARG A 1 92 ? -16.064 3.100 10.927 1.00 82.50 92 ARG A C 1
ATOM 705 O O . ARG A 1 92 ? -15.137 2.319 10.742 1.00 82.50 92 ARG A O 1
ATOM 712 N N . PRO A 1 93 ? -16.329 3.647 12.121 1.00 73.31 93 PRO A N 1
ATOM 713 C CA . PRO A 1 93 ? -15.650 3.188 13.325 1.00 73.31 93 PRO A CA 1
ATOM 714 C C . PRO A 1 93 ? -15.924 1.695 13.521 1.00 73.31 93 PRO A C 1
ATOM 716 O O . PRO A 1 93 ? -17.083 1.278 13.385 1.00 73.31 93 PRO A O 1
ATOM 719 N N . GLN A 1 94 ? -14.897 0.911 13.852 1.00 67.44 94 GLN A N 1
ATOM 720 C CA . GLN A 1 94 ? -15.123 -0.413 14.425 1.00 67.44 94 GLN A CA 1
ATOM 721 C C . GLN A 1 94 ? -15.950 -0.256 15.705 1.00 67.44 94 GLN A C 1
ATOM 723 O O . GLN A 1 94 ? -15.748 0.677 16.484 1.00 67.44 94 GLN A O 1
ATOM 728 N N . LYS A 1 95 ? -16.973 -1.100 15.864 1.00 61.09 95 LYS A N 1
ATOM 729 C CA . LYS A 1 95 ? -17.719 -1.171 17.119 1.00 61.09 95 LYS A CA 1
ATOM 730 C C . LYS A 1 95 ? -16.894 -2.026 18.066 1.00 61.09 95 LYS A C 1
ATOM 732 O O . LYS A 1 95 ? -16.612 -3.168 17.720 1.00 61.09 95 LYS A O 1
ATOM 737 N N . ASP A 1 96 ? -16.552 -1.478 19.223 1.00 59.88 96 ASP A N 1
ATOM 738 C CA . ASP A 1 96 ? -16.046 -2.276 20.335 1.00 59.88 96 ASP A CA 1
ATOM 739 C C . ASP A 1 96 ? -17.157 -3.274 20.726 1.00 59.88 96 ASP A C 1
ATOM 741 O O . ASP A 1 96 ? -18.284 -2.852 21.018 1.00 59.88 96 ASP A O 1
ATOM 745 N N . GLU A 1 97 ? -16.877 -4.578 20.634 1.00 54.28 97 GLU A N 1
ATOM 746 C CA . GLU A 1 97 ? -17.714 -5.640 21.221 1.00 54.28 97 GLU A CA 1
ATOM 747 C C . GLU A 1 97 ? -17.467 -5.771 22.728 1.00 54.28 97 GLU A C 1
ATOM 749 O O . GLU A 1 97 ? -16.292 -5.680 23.156 1.00 54.28 97 GLU A O 1
#

Radius of gyration: 13.2 Å; Cα contacts (8 Å, |Δi|>4): 159; chains: 1; bounding box: 33×27×34 Å

Secondary structure (DSSP, 8-state):
-PEE--SEE--TTT------S--SS---EE-THHHHHHHHTT--EEE--STTTTTTHHHHHHHHHHHHHHTT-EEES--SSHHHHH----PPPPPP-

Nearest PDB structures (foldseek):
  8gqb-assembly1_A  TM=8.998E-01  e=1.170E-04  Streptomyces sp.
  8gq9-assembly1_A  TM=9.021E-01  e=1.545E-04  Streptomyces sp.
  8ith-assembly1_A  TM=9.047E-01  e=1.545E-04  Streptomyces griseorubiginosus
  8itg-assembly1_A  TM=9.047E-01  e=2.347E-04  Streptomyces griseorubiginosus
  1agx-assembly1_A  TM=4.498E-01  e=5.723E-01  Acinetobacter glutaminasificans

Sequence (97 aa):
MGKPFENTAIDFETFDGYPAPLFGGLRLRMHPDAVSDLHTLGFDIMSRSNNHTTDWGIEGLIETSRVLDDVGIVHAGAGKTMGEARRVVFSRPQKDE

Solvent-accessible surface area (backbone atoms only — not comparable to full-atom values): 5667 Å² total; per-residue (Å²): 131,67,46,79,52,62,55,30,35,52,47,84,92,76,55,90,61,54,75,33,97,67,35,91,83,64,74,53,65,38,53,51,67,62,54,49,50,40,38,74,75,67,46,45,39,34,34,34,69,59,82,39,50,43,22,31,29,70,54,29,39,52,41,26,51,50,53,33,56,76,63,63,32,40,68,29,42,52,58,99,40,76,64,50,23,68,43,86,77,82,66,76,82,82,77,87,129

Foldseek 3Di:
DAEADQAQADDPVPQPFAFDPDAPPDQHYDHLVVLLVCVVVQQQEHEHQDSNCQRGHVSSNVVSVVSCVVSNRHYELDDPDPCRNPDDDDGDGDDDD

Mean predicted aligned error: 4.11 Å

pLDDT: mean 91.03, std 10.17, range [47.41, 97.94]